Protein AF-A0A5N8YSC9-F1 (afdb_monomer)

Structure (mmCIF, N/CA/C/O backbone):
data_AF-A0A5N8YSC9-F1
#
_entry.id   AF-A0A5N8YSC9-F1
#
loop_
_atom_site.group_PDB
_atom_site.id
_atom_site.type_symbol
_atom_site.label_atom_id
_atom_site.label_alt_id
_atom_site.label_comp_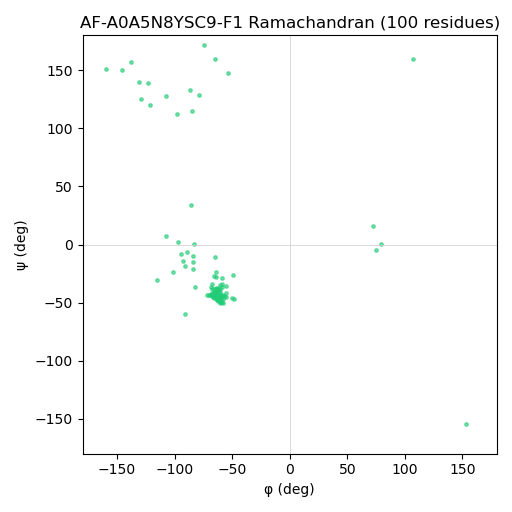id
_atom_site.label_asym_id
_atom_site.label_entity_id
_atom_site.label_seq_id
_atom_site.pdbx_PDB_ins_code
_atom_site.Cartn_x
_atom_site.Cartn_y
_atom_site.Cartn_z
_atom_site.occupancy
_atom_site.B_iso_or_equiv
_atom_site.auth_seq_id
_atom_site.auth_comp_id
_atom_site.auth_asym_id
_atom_site.auth_atom_id
_atom_site.pdbx_PDB_model_num
ATOM 1 N N . MET A 1 1 ? 2.125 4.223 -18.631 1.00 59.44 1 MET A N 1
ATOM 2 C CA . MET A 1 1 ? 3.082 3.549 -19.545 1.00 59.44 1 MET A CA 1
ATOM 3 C C . MET A 1 1 ? 3.653 4.604 -20.479 1.00 59.44 1 MET A C 1
ATOM 5 O O . MET A 1 1 ? 2.872 5.418 -20.956 1.00 59.44 1 MET A O 1
ATOM 9 N N . ALA A 1 2 ? 4.969 4.646 -20.702 1.00 68.50 2 ALA A N 1
ATOM 10 C CA . ALA A 1 2 ? 5.569 5.552 -21.693 1.00 68.50 2 ALA A CA 1
ATOM 11 C C . ALA A 1 2 ? 5.112 5.188 -23.123 1.00 68.50 2 ALA A C 1
ATOM 13 O O . ALA A 1 2 ? 4.702 4.050 -23.342 1.00 68.50 2 ALA A O 1
ATOM 14 N N . GLU A 1 3 ? 5.213 6.116 -24.086 1.00 59.56 3 GLU A N 1
ATOM 15 C CA . GLU A 1 3 ? 4.664 5.999 -25.460 1.00 59.56 3 GLU A CA 1
ATOM 16 C C . GLU A 1 3 ? 5.008 4.692 -26.197 1.00 59.56 3 GLU A C 1
ATOM 18 O O . GLU A 1 3 ? 4.227 4.235 -27.026 1.00 59.56 3 GLU A O 1
ATOM 23 N N . ASN A 1 4 ? 6.123 4.039 -25.856 1.00 61.72 4 ASN A N 1
ATOM 24 C CA . ASN A 1 4 ? 6.549 2.796 -26.503 1.00 61.72 4 ASN A CA 1
ATOM 25 C C . ASN A 1 4 ? 6.143 1.520 -25.730 1.00 61.72 4 ASN A C 1
ATOM 27 O O . ASN A 1 4 ? 6.522 0.430 -26.139 1.00 61.72 4 ASN A O 1
ATOM 31 N N . GLY A 1 5 ? 5.431 1.623 -24.601 1.00 64.25 5 GLY A N 1
ATOM 32 C CA . GLY A 1 5 ? 4.915 0.480 -23.824 1.00 64.25 5 GLY A CA 1
ATOM 33 C C . GLY A 1 5 ? 5.947 -0.301 -22.996 1.00 64.25 5 GLY A C 1
ATOM 34 O O . GLY A 1 5 ? 5.574 -1.182 -22.231 1.00 64.25 5 GLY A O 1
ATOM 35 N N . TYR A 1 6 ? 7.237 0.030 -23.096 1.00 71.94 6 TYR A N 1
ATOM 36 C CA . TYR A 1 6 ? 8.306 -0.712 -22.409 1.00 71.94 6 TYR A CA 1
ATOM 37 C C . TYR A 1 6 ? 8.547 -0.292 -20.952 1.00 71.94 6 TYR A C 1
ATOM 39 O O . TYR A 1 6 ? 9.136 -1.056 -20.192 1.00 71.94 6 TYR A O 1
ATOM 47 N N . TRP A 1 7 ? 8.124 0.915 -20.553 1.00 86.38 7 TRP A N 1
ATOM 48 C CA . TRP A 1 7 ? 8.480 1.497 -19.254 1.00 86.38 7 TRP A CA 1
ATOM 49 C C . TRP A 1 7 ? 7.268 2.041 -18.502 1.00 86.38 7 TRP A C 1
ATOM 51 O O . TRP A 1 7 ? 6.394 2.713 -19.061 1.00 86.38 7 TRP A O 1
ATOM 61 N N . ILE A 1 8 ? 7.274 1.811 -17.193 1.00 90.06 8 ILE A N 1
ATOM 62 C CA . ILE A 1 8 ? 6.367 2.428 -16.232 1.00 90.06 8 ILE A CA 1
ATOM 63 C C . ILE A 1 8 ? 7.121 3.598 -15.595 1.00 90.06 8 ILE A C 1
ATOM 65 O O . ILE A 1 8 ? 8.100 3.392 -14.882 1.00 90.06 8 ILE A O 1
ATOM 69 N N . VAL A 1 9 ? 6.682 4.823 -15.876 1.00 90.25 9 VAL A N 1
ATOM 70 C CA . VAL A 1 9 ? 7.303 6.059 -15.383 1.00 90.25 9 VAL A CA 1
ATOM 71 C C . VAL A 1 9 ? 6.208 6.921 -14.771 1.00 90.25 9 VAL A C 1
ATOM 73 O O . VAL A 1 9 ? 5.223 7.200 -15.450 1.00 90.25 9 VAL A O 1
ATOM 76 N N . GLY A 1 10 ? 6.375 7.323 -13.511 1.00 92.19 10 GLY A N 1
ATOM 77 C CA . GLY A 1 10 ? 5.393 8.140 -12.804 1.00 92.19 10 GLY A CA 1
ATOM 78 C C . GLY A 1 10 ? 5.417 7.944 -11.289 1.00 92.19 10 GLY A C 1
ATOM 79 O O . GLY A 1 10 ? 6.439 7.590 -10.698 1.00 92.19 10 GLY A O 1
ATOM 80 N N . SER A 1 11 ? 4.270 8.210 -10.679 1.00 96.62 11 SER A N 1
ATOM 81 C CA . SER A 1 11 ? 3.965 8.017 -9.265 1.00 96.62 11 SER A CA 1
ATOM 82 C C . SER A 1 11 ? 3.755 6.532 -8.905 1.00 96.62 11 SER A C 1
ATOM 84 O O . SER A 1 11 ? 3.688 5.671 -9.788 1.00 96.62 11 SER A O 1
ATOM 86 N N . PRO A 1 12 ? 3.634 6.190 -7.606 1.00 97.50 12 PRO A N 1
ATOM 87 C CA . PRO A 1 12 ? 3.228 4.848 -7.191 1.00 97.50 12 PRO A CA 1
ATOM 88 C C . PRO A 1 12 ? 1.896 4.394 -7.803 1.00 97.50 12 PRO A C 1
ATOM 90 O O . PRO A 1 12 ? 1.781 3.226 -8.167 1.00 97.50 12 PRO A O 1
ATOM 93 N N . ASP A 1 13 ? 0.933 5.303 -7.978 1.00 97.31 13 ASP A N 1
ATOM 94 C CA . ASP A 1 13 ? -0.373 4.986 -8.568 1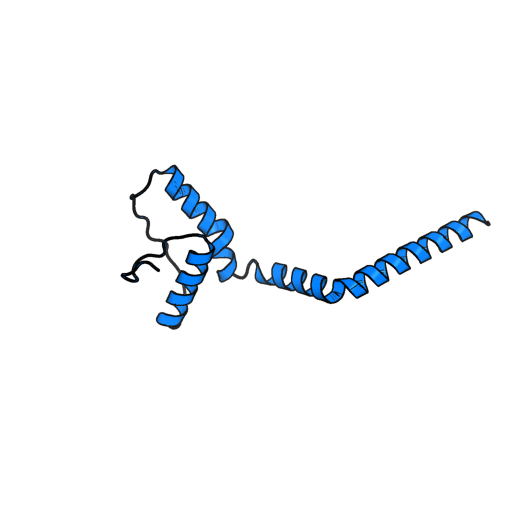.00 97.31 13 ASP A CA 1
ATOM 95 C C . ASP A 1 13 ? -0.232 4.618 -10.050 1.00 97.31 13 ASP A C 1
ATOM 97 O O . ASP A 1 13 ? -0.721 3.570 -10.474 1.00 97.31 13 ASP A O 1
ATOM 101 N N . ASP A 1 14 ? 0.568 5.379 -10.806 1.00 95.94 14 ASP A N 1
ATOM 102 C CA . ASP A 1 14 ? 0.904 5.049 -12.201 1.00 95.94 14 ASP A CA 1
ATOM 103 C C . ASP A 1 14 ? 1.578 3.669 -12.307 1.00 95.94 14 ASP A C 1
ATOM 105 O O . ASP A 1 14 ? 1.398 2.931 -13.282 1.00 95.94 14 ASP A O 1
ATOM 109 N N . CYS A 1 15 ? 2.368 3.301 -11.292 1.00 95.56 15 CYS A N 1
ATOM 110 C CA . CYS A 1 15 ? 3.012 1.997 -11.219 1.00 95.56 15 CYS A CA 1
ATOM 111 C C . CYS A 1 15 ? 2.014 0.866 -10.959 1.00 95.56 15 CYS A C 1
ATOM 113 O O . CYS A 1 15 ? 2.064 -0.161 -11.640 1.00 95.56 15 CYS A O 1
ATOM 115 N N . ILE A 1 16 ? 1.069 1.072 -10.040 1.00 95.88 16 ILE A N 1
ATOM 116 C CA . ILE A 1 16 ? -0.022 0.130 -9.768 1.00 95.88 16 ILE A CA 1
ATOM 117 C C . ILE A 1 16 ? -0.869 -0.077 -11.030 1.00 95.88 16 ILE A C 1
ATOM 119 O O . ILE A 1 16 ? -1.154 -1.214 -11.415 1.00 95.88 16 ILE A O 1
ATOM 123 N N . GLU A 1 17 ? -1.252 1.001 -11.710 1.00 95.69 17 GLU A N 1
ATOM 124 C CA . GLU A 1 17 ? -2.023 0.927 -12.951 1.00 95.69 17 GLU A CA 1
ATOM 125 C C . GLU A 1 17 ? -1.253 0.213 -14.065 1.00 95.69 17 GLU A C 1
ATOM 127 O O . GLU A 1 17 ? -1.813 -0.652 -14.744 1.00 95.69 17 GLU A O 1
ATOM 132 N N . GLY A 1 18 ? 0.042 0.509 -14.211 1.00 94.31 18 GLY A N 1
ATOM 133 C CA . GLY A 1 18 ? 0.918 -0.136 -15.185 1.00 94.31 18 GLY A CA 1
ATOM 134 C C . GLY A 1 18 ? 1.043 -1.647 -14.975 1.00 94.31 18 GLY A C 1
ATOM 135 O O . GLY A 1 18 ? 0.891 -2.411 -15.926 1.00 94.31 18 GLY A O 1
ATOM 136 N N . ILE A 1 19 ? 1.250 -2.100 -13.735 1.00 94.25 19 ILE A N 1
ATOM 137 C CA . ILE A 1 19 ? 1.320 -3.534 -13.398 1.00 94.25 19 ILE A CA 1
ATOM 138 C C . ILE A 1 19 ? -0.022 -4.225 -13.679 1.00 94.25 19 ILE A C 1
ATOM 140 O O . ILE A 1 19 ? -0.049 -5.318 -14.245 1.00 94.25 19 ILE A O 1
ATOM 144 N N . ASN A 1 20 ? -1.145 -3.582 -13.342 1.00 94.44 20 ASN A N 1
ATOM 145 C CA . ASN A 1 20 ? -2.473 -4.105 -13.664 1.00 94.44 20 ASN A CA 1
ATOM 146 C C . ASN A 1 20 ? -2.712 -4.194 -15.178 1.00 94.44 20 ASN A C 1
ATOM 148 O O . ASN A 1 20 ? -3.325 -5.155 -15.643 1.00 94.44 20 ASN A O 1
ATOM 152 N N . GLN A 1 21 ? -2.235 -3.216 -15.951 1.00 93.62 21 GLN A N 1
ATOM 153 C CA . GLN A 1 21 ? -2.319 -3.254 -17.410 1.00 93.62 21 GLN A CA 1
ATOM 154 C C . GLN A 1 21 ? -1.515 -4.426 -17.979 1.00 93.62 21 GLN A C 1
ATOM 156 O O . GLN A 1 21 ? -2.069 -5.196 -18.758 1.00 93.62 21 GLN A O 1
ATOM 161 N N . LEU A 1 22 ? -0.276 -4.628 -17.517 1.00 92.12 22 LEU A N 1
ATOM 162 C CA . LEU A 1 22 ? 0.541 -5.782 -17.912 1.00 92.12 22 LEU A CA 1
ATOM 163 C C . LEU A 1 22 ? -0.161 -7.104 -17.607 1.00 92.12 22 LEU A C 1
ATOM 165 O O . LEU A 1 22 ? -0.182 -7.997 -18.447 1.00 92.12 22 LEU A O 1
ATOM 169 N N . ALA A 1 23 ? -0.769 -7.225 -16.424 1.00 93.06 23 ALA A N 1
ATOM 170 C CA . ALA A 1 23 ? -1.474 -8.441 -16.035 1.00 93.06 23 ALA A CA 1
ATOM 171 C C . ALA A 1 23 ? -2.685 -8.709 -16.941 1.00 93.06 23 ALA A C 1
ATOM 173 O O . ALA A 1 23 ? -2.946 -9.859 -17.289 1.00 93.06 23 ALA A O 1
ATOM 174 N N . ARG A 1 24 ? -3.413 -7.663 -17.356 1.00 93.81 24 ARG A N 1
ATOM 175 C CA . ARG A 1 24 ? -4.520 -7.794 -18.316 1.00 93.81 24 ARG A CA 1
ATOM 176 C C . ARG A 1 24 ? -4.030 -8.234 -19.692 1.00 93.81 24 ARG A C 1
ATOM 178 O O . ARG A 1 24 ? -4.622 -9.134 -20.277 1.00 93.81 24 ARG A O 1
ATOM 185 N N . GLU A 1 25 ? -2.963 -7.620 -20.191 1.00 92.12 25 GLU A N 1
ATOM 186 C CA . GLU A 1 25 ? -2.413 -7.904 -21.521 1.00 92.12 25 GLU A CA 1
ATOM 187 C C . GLU A 1 25 ? -1.782 -9.297 -21.613 1.00 92.12 25 GLU A C 1
ATOM 189 O O . GLU A 1 25 ? -1.917 -9.966 -22.635 1.00 92.12 25 GLU A O 1
ATOM 194 N N . SER A 1 26 ? -1.131 -9.766 -20.545 1.00 91.56 26 SER A N 1
ATOM 195 C CA . SER A 1 26 ? -0.483 -11.081 -20.518 1.00 91.56 26 SER A CA 1
ATOM 196 C C . SER A 1 26 ? -1.431 -12.237 -20.183 1.00 91.56 26 SER A C 1
ATOM 198 O O . SER A 1 26 ? -1.022 -13.394 -20.256 1.00 91.56 26 SER A O 1
ATOM 200 N N . GLY A 1 27 ? -2.668 -11.950 -19.758 1.00 92.75 27 GLY A N 1
ATOM 201 C CA . GLY A 1 27 ? -3.559 -12.946 -19.148 1.00 92.75 27 GLY A CA 1
ATOM 202 C C . GLY A 1 27 ? -3.146 -13.359 -17.726 1.00 92.75 27 GLY A C 1
ATOM 203 O O . GLY A 1 27 ? -3.621 -14.372 -17.213 1.00 92.75 27 GLY A O 1
ATOM 204 N N . GLY A 1 28 ? -2.272 -12.579 -17.085 1.00 92.19 28 GLY A N 1
ATOM 205 C CA . GLY A 1 28 ? -1.716 -12.810 -15.755 1.00 92.19 28 GLY A CA 1
ATOM 206 C C . GLY A 1 28 ? -0.252 -13.257 -15.777 1.00 92.19 28 GLY A C 1
ATOM 207 O O . GLY A 1 28 ? 0.268 -13.727 -16.788 1.00 92.19 28 GLY A O 1
ATOM 208 N N . PHE A 1 29 ? 0.431 -13.090 -14.644 1.00 93.19 29 PHE A N 1
ATOM 209 C CA . PHE A 1 29 ? 1.799 -13.564 -14.420 1.00 93.19 29 PHE A CA 1
ATOM 210 C C . PHE A 1 29 ? 1.987 -13.988 -12.957 1.00 93.19 29 PHE A C 1
ATOM 212 O O . PHE A 1 29 ? 1.337 -13.460 -12.057 1.00 93.19 29 PHE A O 1
ATOM 219 N N . GLY A 1 30 ? 2.879 -14.955 -12.717 1.00 90.19 30 GLY A N 1
ATOM 220 C CA . GLY A 1 30 ? 3.153 -15.487 -11.373 1.00 90.19 30 GLY A CA 1
ATOM 221 C C . GLY A 1 30 ? 4.161 -14.672 -10.558 1.00 90.19 30 GLY A C 1
ATOM 222 O O . GLY A 1 30 ? 4.263 -14.848 -9.348 1.00 90.19 30 GLY A O 1
ATOM 223 N N . GLY A 1 31 ? 4.907 -13.777 -11.205 1.00 91.12 31 GLY A N 1
ATOM 224 C CA . GLY A 1 31 ? 5.909 -12.945 -10.552 1.00 91.12 31 GLY A CA 1
ATOM 225 C C . GLY A 1 31 ? 6.239 -11.713 -11.380 1.00 91.12 31 GLY A C 1
ATOM 226 O O . GLY A 1 31 ? 6.140 -11.732 -12.605 1.00 91.12 31 GLY A O 1
ATOM 227 N N . PHE A 1 32 ? 6.630 -10.647 -10.688 1.00 90.69 32 PHE A N 1
ATOM 228 C CA . PHE A 1 32 ? 7.032 -9.378 -11.279 1.00 90.69 32 PHE A CA 1
ATOM 229 C C . PHE A 1 32 ? 8.464 -9.066 -10.847 1.00 90.69 32 PHE A C 1
ATOM 231 O O . PHE A 1 32 ? 8.743 -8.968 -9.651 1.00 90.69 32 PHE A O 1
ATOM 238 N N . LEU A 1 33 ? 9.373 -8.940 -11.814 1.00 91.69 33 LEU A N 1
ATOM 239 C CA . LEU A 1 33 ? 10.774 -8.613 -11.566 1.00 91.69 33 LEU A CA 1
ATOM 240 C C . LEU A 1 33 ? 11.053 -7.178 -12.011 1.00 91.69 33 LEU A C 1
ATOM 242 O O . LEU A 1 33 ? 10.787 -6.813 -13.153 1.00 91.69 33 LEU A O 1
ATOM 246 N N . VAL A 1 34 ? 11.631 -6.380 -11.115 1.00 89.19 34 VAL A N 1
ATOM 247 C CA . VAL A 1 34 ? 12.048 -5.009 -11.422 1.00 89.19 34 VAL A CA 1
ATOM 248 C C . VAL A 1 34 ? 13.442 -5.039 -12.042 1.00 89.19 34 VAL A C 1
ATOM 250 O O . VAL A 1 34 ? 14.416 -5.399 -11.378 1.00 89.19 34 VAL A O 1
ATOM 253 N N . GLN A 1 35 ? 13.549 -4.643 -13.310 1.00 87.31 35 GLN A N 1
ATOM 254 C CA . GLN A 1 35 ? 14.841 -4.434 -13.959 1.00 87.31 35 GLN A CA 1
ATOM 255 C C . GLN A 1 35 ? 15.432 -3.087 -13.527 1.00 87.31 35 GLN A C 1
ATOM 257 O O . GLN A 1 35 ? 14.775 -2.052 -13.607 1.00 87.31 35 GLN A O 1
ATOM 262 N N . THR A 1 36 ? 16.687 -3.096 -13.074 1.00 79.94 36 THR A N 1
ATOM 263 C CA . THR A 1 36 ? 17.422 -1.872 -12.728 1.00 79.94 36 THR A CA 1
ATOM 264 C C . THR A 1 36 ? 18.107 -1.288 -13.959 1.00 79.94 36 THR A C 1
ATOM 266 O O . THR A 1 36 ? 18.807 -2.009 -14.668 1.00 79.94 36 THR A O 1
ATOM 269 N N . VAL A 1 37 ? 17.965 0.023 -14.157 1.00 80.31 37 VAL A N 1
ATOM 270 C CA . VAL A 1 37 ? 18.772 0.829 -15.086 1.00 80.31 37 VAL A CA 1
ATOM 271 C C . VAL A 1 37 ? 19.439 1.966 -14.307 1.00 80.31 37 VAL A C 1
ATOM 273 O O . VAL A 1 37 ? 18.826 2.554 -13.417 1.00 80.31 37 VAL A O 1
ATOM 276 N N . ASP A 1 38 ? 20.702 2.267 -14.594 1.00 81.94 38 ASP A N 1
ATOM 277 C CA . ASP A 1 38 ? 21.549 3.212 -13.847 1.00 81.94 38 ASP A CA 1
ATOM 278 C C . ASP A 1 38 ? 21.392 4.674 -14.308 1.00 81.94 38 ASP A C 1
ATOM 280 O O . ASP A 1 38 ? 22.327 5.470 -14.276 1.00 81.94 38 ASP A O 1
ATOM 284 N N . TRP A 1 39 ? 20.182 5.057 -14.717 1.00 85.12 39 TRP A N 1
ATOM 285 C CA . TRP A 1 39 ? 19.903 6.356 -15.346 1.00 85.12 39 TRP A CA 1
ATOM 286 C C . TRP A 1 39 ? 19.687 7.513 -14.364 1.00 85.12 39 TRP A C 1
ATOM 288 O O . TRP A 1 39 ? 19.414 8.638 -14.780 1.00 85.12 39 TRP A O 1
ATOM 298 N N . ALA A 1 40 ? 19.781 7.255 -13.061 1.00 89.50 40 ALA A N 1
ATOM 299 C CA . ALA A 1 40 ? 19.572 8.253 -12.023 1.00 89.50 40 ALA A CA 1
ATOM 300 C C . ALA A 1 40 ? 20.622 8.123 -10.910 1.00 89.50 40 ALA A C 1
ATOM 302 O O . ALA A 1 40 ? 21.182 7.043 -10.705 1.00 89.50 40 ALA A O 1
ATOM 303 N N . PRO A 1 41 ? 20.876 9.200 -10.142 1.00 95.19 41 PRO A N 1
ATOM 304 C CA . PRO A 1 41 ? 21.707 9.118 -8.951 1.00 95.19 41 PRO A CA 1
ATOM 305 C C . PRO A 1 41 ? 21.208 8.034 -7.992 1.00 95.19 41 PRO A C 1
ATOM 307 O O . PRO A 1 41 ? 20.003 7.802 -7.863 1.00 95.19 41 PRO A O 1
ATOM 310 N N . ARG A 1 42 ? 22.143 7.411 -7.269 1.00 93.31 42 ARG A N 1
ATOM 311 C CA . ARG A 1 42 ? 21.870 6.301 -6.344 1.00 93.31 42 ARG A CA 1
ATOM 312 C C . ARG A 1 42 ? 20.704 6.582 -5.394 1.00 93.31 42 ARG A C 1
ATOM 314 O O . ARG A 1 42 ? 19.833 5.732 -5.245 1.00 93.31 42 ARG A O 1
ATOM 321 N N . GLU A 1 43 ? 20.678 7.761 -4.783 1.00 95.69 43 GLU A N 1
ATOM 322 C CA . GLU A 1 43 ? 19.634 8.142 -3.823 1.00 95.69 43 GLU A CA 1
ATOM 323 C C . GLU A 1 43 ? 18.236 8.142 -4.453 1.00 95.69 43 GLU A C 1
ATOM 325 O O . GLU A 1 43 ? 17.275 7.666 -3.851 1.00 95.69 43 GLU A O 1
ATOM 330 N N . THR A 1 44 ? 18.121 8.592 -5.703 1.00 94.06 44 THR A N 1
ATOM 331 C CA . THR A 1 44 ? 16.855 8.599 -6.443 1.00 94.06 44 THR A CA 1
ATOM 332 C C . THR A 1 44 ? 16.383 7.180 -6.755 1.00 94.06 44 THR A C 1
ATOM 334 O O . THR A 1 44 ? 15.201 6.876 -6.591 1.00 94.06 44 THR A O 1
ATOM 337 N N . ILE A 1 45 ? 17.299 6.288 -7.150 1.00 93.06 45 ILE A N 1
ATOM 338 C CA . ILE A 1 45 ? 16.982 4.874 -7.409 1.00 93.06 45 ILE A CA 1
ATOM 339 C C . ILE A 1 45 ? 16.499 4.196 -6.123 1.00 93.06 45 ILE A C 1
ATOM 341 O O . ILE A 1 45 ? 15.450 3.553 -6.114 1.00 93.06 45 ILE A O 1
ATOM 345 N N . LEU A 1 46 ? 17.219 4.383 -5.013 1.00 94.12 46 LEU A N 1
ATOM 346 C CA . LEU A 1 46 ? 16.826 3.817 -3.722 1.00 94.12 46 LEU A CA 1
ATOM 347 C C . LEU A 1 46 ? 15.476 4.363 -3.253 1.00 94.12 46 LEU A C 1
ATOM 349 O O . LEU A 1 46 ? 14.659 3.602 -2.733 1.00 94.12 46 LEU A O 1
ATOM 353 N N . LYS A 1 47 ? 15.201 5.651 -3.493 1.00 95.56 47 LYS A N 1
ATOM 354 C CA . LYS A 1 47 ? 13.894 6.229 -3.188 1.00 95.56 47 LYS A CA 1
ATOM 355 C C . LYS A 1 47 ? 12.782 5.599 -4.023 1.00 95.56 47 LYS A C 1
ATOM 357 O O . LYS A 1 47 ? 11.720 5.307 -3.481 1.00 95.56 47 LYS A O 1
ATOM 362 N N . SER A 1 48 ? 13.022 5.346 -5.309 1.00 94.50 48 SER A N 1
ATOM 363 C CA . SER A 1 48 ? 12.073 4.636 -6.174 1.00 94.50 48 SER A CA 1
ATOM 364 C C . SER A 1 48 ? 11.771 3.231 -5.639 1.00 94.50 48 SER A C 1
ATOM 366 O O . SER A 1 48 ? 10.605 2.864 -5.502 1.00 94.50 48 SER A O 1
ATOM 368 N N . TYR A 1 49 ? 12.794 2.479 -5.220 1.00 94.94 49 TYR A N 1
ATOM 369 C CA . TYR A 1 49 ? 12.604 1.152 -4.620 1.00 94.94 49 TYR A CA 1
ATOM 370 C C . TYR A 1 49 ? 11.839 1.194 -3.305 1.00 94.94 49 TYR A C 1
ATOM 372 O O . TYR A 1 49 ? 10.974 0.349 -3.074 1.00 94.94 49 TYR A O 1
ATOM 380 N N . GLU A 1 50 ? 12.105 2.192 -2.466 1.00 96.88 50 GLU A N 1
ATOM 381 C CA . GLU A 1 50 ? 11.329 2.407 -1.250 1.00 96.88 50 GLU A CA 1
ATOM 382 C C . GLU A 1 50 ? 9.848 2.647 -1.575 1.00 96.88 50 GLU A C 1
ATOM 384 O O . GLU A 1 50 ? 8.976 2.049 -0.942 1.00 96.88 50 GLU A O 1
ATOM 389 N N . LEU A 1 51 ? 9.552 3.493 -2.566 1.00 97.19 51 LEU A N 1
ATOM 390 C CA . LEU A 1 51 ? 8.178 3.789 -2.966 1.00 97.19 51 LEU A CA 1
ATOM 391 C C . LEU A 1 51 ? 7.467 2.546 -3.516 1.00 97.19 51 LEU A C 1
ATOM 393 O O . LEU A 1 51 ? 6.335 2.267 -3.119 1.00 97.19 51 LEU A O 1
ATOM 397 N N . ILE A 1 52 ? 8.144 1.767 -4.362 1.00 95.75 52 ILE A N 1
ATOM 398 C CA . ILE A 1 52 ? 7.620 0.504 -4.892 1.00 95.75 52 ILE A CA 1
ATOM 399 C C . ILE A 1 52 ? 7.309 -0.468 -3.746 1.00 95.75 52 ILE A C 1
ATOM 401 O O . ILE A 1 52 ? 6.207 -1.015 -3.674 1.00 95.75 52 ILE A O 1
ATOM 405 N N . ALA A 1 53 ? 8.250 -0.659 -2.821 1.00 95.62 53 ALA A N 1
ATOM 406 C CA . ALA A 1 53 ? 8.089 -1.595 -1.715 1.00 95.62 53 ALA A CA 1
ATOM 407 C C . ALA A 1 53 ? 6.970 -1.184 -0.744 1.00 95.62 53 ALA A C 1
ATOM 409 O O . ALA A 1 53 ? 6.213 -2.039 -0.289 1.00 95.62 53 ALA A O 1
ATOM 410 N N . ARG A 1 54 ? 6.854 0.112 -0.421 1.00 95.94 54 ARG A N 1
ATOM 411 C CA . ARG A 1 54 ? 5.887 0.608 0.573 1.00 95.94 54 ARG A CA 1
ATOM 412 C C . ARG A 1 54 ? 4.480 0.813 0.025 1.00 95.94 54 ARG A C 1
ATOM 414 O O . ARG A 1 54 ? 3.531 0.590 0.768 1.00 95.94 54 ARG A O 1
ATOM 421 N N . TYR A 1 55 ? 4.343 1.270 -1.219 1.00 96.25 55 TYR A N 1
ATOM 422 C CA . TYR A 1 55 ? 3.057 1.751 -1.740 1.00 96.25 55 TYR A CA 1
ATOM 423 C C . TYR A 1 55 ? 2.507 0.903 -2.886 1.00 96.25 55 TYR A C 1
ATOM 425 O O . TYR A 1 55 ? 1.294 0.769 -3.000 1.00 96.25 55 TYR A O 1
ATOM 433 N N . VAL A 1 56 ? 3.372 0.283 -3.696 1.00 96.19 56 VAL A N 1
ATOM 434 C CA . VAL A 1 56 ? 2.943 -0.479 -4.880 1.00 96.19 56 VAL A CA 1
ATOM 435 C C . VAL A 1 56 ? 2.713 -1.948 -4.536 1.00 96.19 56 VAL A C 1
ATOM 437 O O . VAL A 1 56 ? 1.606 -2.460 -4.672 1.00 96.19 56 VAL A O 1
ATOM 440 N N . MET A 1 57 ? 3.742 -2.644 -4.050 1.00 95.38 57 MET A N 1
ATOM 441 C CA . MET A 1 57 ? 3.699 -4.099 -3.845 1.00 95.38 57 MET A CA 1
ATOM 442 C C . MET A 1 57 ? 2.599 -4.599 -2.890 1.00 95.38 57 MET A C 1
ATOM 444 O O . MET A 1 57 ? 2.006 -5.642 -3.190 1.00 95.38 57 MET A O 1
ATOM 448 N N . PRO A 1 58 ? 2.242 -3.887 -1.800 1.00 95.12 58 PRO A N 1
ATOM 449 C CA . PRO A 1 58 ? 1.176 -4.338 -0.906 1.00 95.12 58 PRO A CA 1
ATOM 450 C C . PRO A 1 58 ? -0.186 -4.520 -1.596 1.00 95.12 58 PRO A C 1
ATOM 452 O O . PRO A 1 58 ? -0.944 -5.414 -1.212 1.00 95.12 58 PRO A O 1
ATOM 455 N N . GLN A 1 59 ? -0.458 -3.753 -2.660 1.00 94.06 59 GLN A N 1
ATOM 456 C CA . GLN A 1 59 ? -1.687 -3.847 -3.461 1.00 94.06 59 GLN A CA 1
ATOM 457 C C . GLN A 1 59 ? -1.825 -5.200 -4.178 1.00 94.06 59 GLN A C 1
ATOM 459 O O . GLN A 1 59 ? -2.930 -5.696 -4.397 1.00 94.06 59 GLN A O 1
ATOM 464 N N . PHE A 1 60 ? -0.699 -5.844 -4.495 1.00 93.44 60 PHE A N 1
ATOM 465 C CA . PHE A 1 60 ? -0.655 -7.102 -5.246 1.00 93.44 60 PHE A CA 1
ATOM 466 C C . PHE A 1 60 ? -0.432 -8.330 -4.356 1.00 93.44 60 PHE A C 1
ATOM 468 O O . PHE A 1 60 ? -0.814 -9.438 -4.720 1.00 93.44 60 PHE A O 1
ATOM 475 N N . GLN A 1 61 ? 0.152 -8.144 -3.171 1.00 92.06 61 GLN A N 1
ATOM 476 C CA . GLN A 1 61 ? 0.523 -9.233 -2.256 1.00 92.06 61 GLN A CA 1
ATOM 477 C C . GLN A 1 61 ? -0.590 -9.618 -1.271 1.00 92.06 61 GLN A C 1
ATOM 479 O O . GLN A 1 61 ? -0.451 -10.574 -0.512 1.00 92.06 61 GLN A O 1
ATOM 484 N N . GLY A 1 62 ? -1.695 -8.870 -1.258 1.00 89.75 62 GLY A N 1
ATOM 485 C CA . GLY A 1 62 ?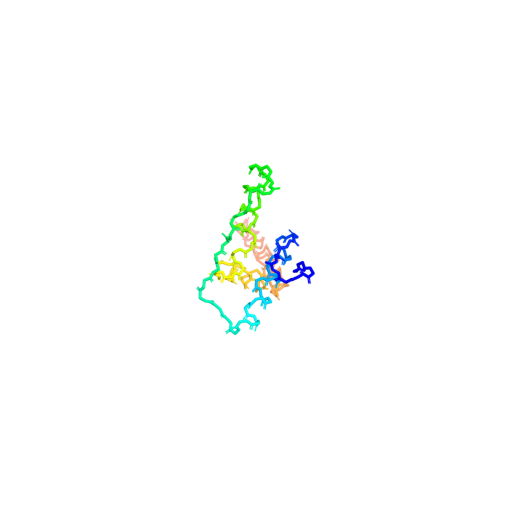 -2.842 -9.138 -0.391 1.00 8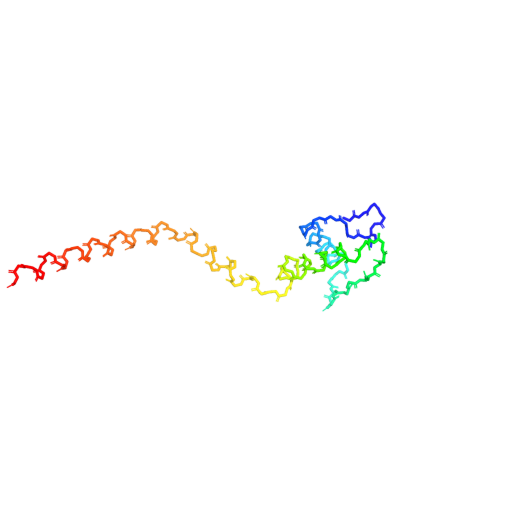9.75 62 GLY A CA 1
ATOM 486 C C . GLY A 1 62 ? -2.676 -8.675 1.060 1.00 89.75 62 GLY A C 1
ATOM 487 O O . GLY A 1 62 ? -3.612 -8.827 1.842 1.00 89.75 62 GLY A O 1
ATOM 488 N N . SER A 1 63 ? -1.541 -8.069 1.421 1.00 90.88 63 SER A N 1
ATOM 489 C CA . SER A 1 63 ? -1.251 -7.606 2.785 1.00 90.88 63 SER A CA 1
ATOM 490 C C . SER A 1 63 ? -2.162 -6.463 3.248 1.00 90.88 63 SER A C 1
ATOM 492 O O . SER A 1 63 ? -2.444 -6.360 4.440 1.00 90.88 63 SER A O 1
ATOM 494 N N . VAL A 1 64 ? -2.683 -5.645 2.326 1.00 93.31 64 VAL A N 1
ATOM 495 C CA . VAL A 1 64 ? -3.596 -4.530 2.652 1.00 93.31 64 VAL A CA 1
ATOM 496 C C . VAL A 1 64 ? -5.075 -4.909 2.635 1.00 93.31 64 VAL A C 1
ATOM 498 O O . VAL A 1 64 ? -5.873 -4.237 3.283 1.00 93.31 64 VAL A O 1
ATOM 501 N N . ARG A 1 65 ? -5.453 -6.025 1.993 1.00 92.75 65 ARG A N 1
ATOM 502 C CA . ARG A 1 65 ? -6.867 -6.386 1.755 1.00 92.75 65 ARG A CA 1
ATOM 503 C C . ARG A 1 65 ? -7.697 -6.446 3.037 1.00 92.75 65 ARG A C 1
ATOM 505 O O . ARG A 1 65 ? -8.809 -5.932 3.086 1.00 92.75 65 ARG A O 1
ATOM 512 N N . SER A 1 66 ? -7.158 -7.075 4.083 1.00 93.31 66 SER A N 1
ATOM 513 C CA . SER A 1 66 ? -7.855 -7.206 5.372 1.00 93.31 66 SER A CA 1
ATOM 514 C C . SER A 1 66 ? -8.008 -5.855 6.081 1.00 93.31 66 SER A C 1
ATOM 516 O O . SER A 1 66 ? -9.056 -5.556 6.654 1.00 93.31 66 SER A O 1
ATOM 518 N N . ILE A 1 67 ? -6.979 -5.009 5.997 1.00 93.56 67 ILE A N 1
ATOM 519 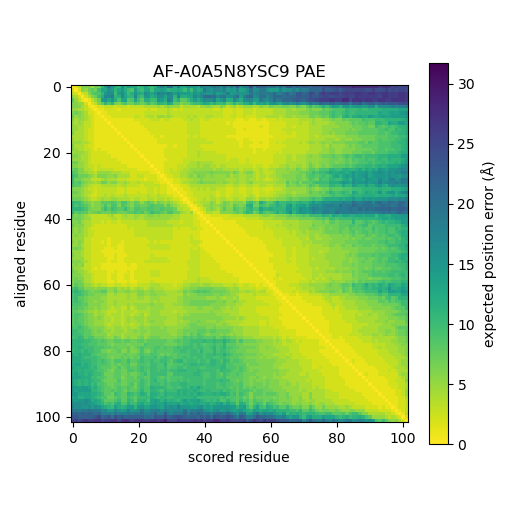C CA . ILE A 1 67 ? -6.971 -3.680 6.615 1.00 93.56 67 ILE A CA 1
ATOM 520 C C . ILE A 1 67 ? -8.007 -2.784 5.932 1.00 93.56 67 ILE A C 1
ATOM 522 O O . ILE A 1 67 ? -8.794 -2.124 6.610 1.00 93.56 67 ILE A O 1
ATOM 526 N N . GLU A 1 68 ? -8.050 -2.797 4.602 1.00 94.44 68 GLU A N 1
ATOM 527 C CA . GLU A 1 68 ? -9.026 -2.042 3.816 1.00 94.44 68 GLU A CA 1
ATOM 528 C C . GLU A 1 68 ? -10.455 -2.509 4.089 1.00 94.44 68 GLU A C 1
ATOM 530 O O . GLU A 1 68 ? -11.324 -1.680 4.359 1.00 94.44 68 GLU A O 1
ATOM 535 N N . ALA A 1 69 ? -10.688 -3.825 4.113 1.00 95.62 69 ALA A N 1
ATOM 536 C CA . ALA A 1 69 ? -11.995 -4.394 4.429 1.00 95.62 69 ALA A CA 1
ATOM 537 C C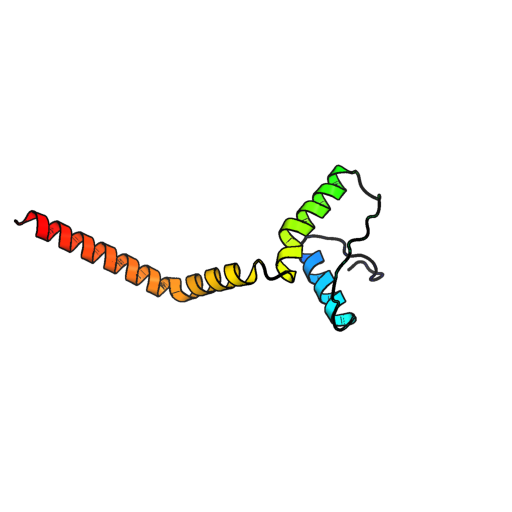 . ALA A 1 69 ? -12.467 -4.012 5.841 1.00 95.62 69 ALA A C 1
ATOM 539 O O . ALA A 1 69 ? -13.622 -3.632 6.028 1.00 95.62 69 ALA A O 1
ATOM 540 N N . SER A 1 70 ? -11.570 -4.063 6.830 1.00 96.25 70 SER A N 1
ATOM 541 C CA . SER A 1 70 ? -11.857 -3.656 8.210 1.00 96.25 70 SER A CA 1
ATOM 542 C C . SER A 1 70 ? -12.200 -2.167 8.305 1.00 96.25 70 SER A C 1
ATOM 544 O O . SER A 1 70 ? -13.208 -1.784 8.904 1.00 96.25 70 SER A O 1
ATOM 546 N N . ASN A 1 71 ? -11.405 -1.318 7.650 1.00 96.25 71 ASN A N 1
ATOM 547 C CA . ASN A 1 71 ? -11.651 0.119 7.600 1.00 96.25 71 ASN A CA 1
ATOM 548 C C . ASN A 1 71 ? -13.001 0.432 6.941 1.00 96.25 71 ASN A C 1
ATOM 550 O O . ASN A 1 71 ? -13.768 1.243 7.458 1.00 96.25 71 ASN A O 1
ATOM 554 N N . GLN A 1 72 ? -13.321 -0.234 5.829 1.00 96.94 72 GLN A N 1
ATOM 555 C CA . GLN A 1 72 ? -14.598 -0.051 5.148 1.00 96.94 72 GLN A CA 1
ATOM 556 C C . GLN A 1 72 ? -15.768 -0.502 6.027 1.00 96.94 72 GLN A C 1
ATOM 558 O O . GLN A 1 72 ? -16.720 0.251 6.209 1.00 96.94 72 GLN A O 1
ATOM 563 N N . TRP A 1 73 ? -15.659 -1.672 6.665 1.00 97.00 73 TRP A N 1
ATOM 564 C CA . TRP A 1 73 ? -16.677 -2.182 7.585 1.00 97.00 73 TRP A CA 1
ATOM 565 C C . TRP A 1 73 ? -16.996 -1.190 8.708 1.00 97.00 73 TRP A C 1
ATOM 567 O O . TRP A 1 73 ? -18.169 -1.007 9.049 1.00 97.00 73 TRP A O 1
ATOM 577 N N . ALA A 1 74 ? -15.959 -0.554 9.264 1.00 95.81 74 ALA A N 1
ATOM 578 C CA . ALA A 1 74 ? -16.090 0.443 10.319 1.00 95.81 74 ALA A CA 1
ATOM 579 C C . ALA A 1 74 ? -16.730 1.738 9.802 1.00 95.81 74 ALA A C 1
ATOM 581 O O . ALA A 1 74 ? -17.629 2.270 10.453 1.00 95.81 74 ALA A O 1
ATOM 582 N N . LYS A 1 75 ? -16.316 2.217 8.620 1.00 95.94 75 LYS A N 1
ATOM 583 C CA . LYS A 1 75 ? -16.920 3.385 7.959 1.00 95.94 75 LYS A CA 1
ATOM 584 C C . LYS A 1 75 ? -18.413 3.183 7.715 1.00 95.94 75 LYS A C 1
ATOM 586 O O . LYS A 1 75 ? -19.202 4.044 8.092 1.00 95.94 75 LYS A O 1
ATOM 591 N N . ASP A 1 76 ? -18.800 2.028 7.180 1.00 97.56 76 ASP A N 1
ATOM 592 C CA . ASP A 1 76 ? -20.198 1.707 6.862 1.00 97.56 76 ASP A CA 1
ATOM 593 C C . ASP A 1 76 ? -21.093 1.642 8.110 1.00 97.56 76 ASP A C 1
ATOM 595 O O . ASP A 1 76 ? -22.307 1.806 8.025 1.00 97.56 76 ASP A O 1
ATOM 599 N N . ARG A 1 77 ? -20.506 1.389 9.285 1.00 96.75 77 ARG A N 1
ATOM 600 C CA . ARG A 1 77 ? -21.220 1.240 10.565 1.00 96.75 77 ARG A CA 1
ATOM 601 C C . ARG A 1 77 ? -21.033 2.420 11.503 1.00 96.75 77 ARG A C 1
ATOM 603 O O . ARG A 1 77 ? -21.487 2.349 12.645 1.00 96.75 77 ARG A O 1
ATOM 610 N N . MET A 1 78 ? -20.398 3.493 11.035 1.00 95.56 78 MET A N 1
ATOM 611 C CA . MET A 1 78 ? -20.041 4.648 11.855 1.00 95.56 78 MET A CA 1
ATOM 612 C C . MET A 1 78 ? -21.233 5.160 12.673 1.00 95.56 78 MET A C 1
ATOM 614 O O . MET A 1 78 ? -21.100 5.368 13.873 1.00 95.56 78 MET A O 1
ATOM 618 N N . GLU A 1 79 ? -22.412 5.295 12.064 1.00 95.88 79 GLU A N 1
ATOM 619 C CA . GLU A 1 79 ? -23.612 5.789 12.751 1.00 95.88 79 GLU A CA 1
ATOM 620 C C . GLU A 1 79 ? -24.030 4.892 13.926 1.00 95.88 79 GLU A C 1
ATOM 622 O O . GLU A 1 79 ? -24.195 5.368 15.049 1.00 95.88 79 GLU A O 1
ATOM 627 N N . SER A 1 80 ? -24.133 3.580 13.698 1.00 95.75 80 SER A N 1
ATOM 628 C CA . SER A 1 80 ? -24.497 2.615 14.741 1.00 95.75 80 SER A CA 1
ATOM 629 C C . SER A 1 80 ? -23.449 2.561 15.855 1.00 95.75 80 SER A C 1
ATOM 631 O O . SER A 1 80 ? -23.799 2.532 17.037 1.00 95.75 80 SER A O 1
ATOM 633 N N . LEU A 1 81 ? -22.163 2.608 15.494 1.00 94.94 81 LEU A N 1
ATOM 634 C CA . LEU A 1 81 ? -21.061 2.639 16.453 1.00 94.94 81 LEU A CA 1
ATOM 635 C C . LEU A 1 81 ? -21.103 3.912 17.313 1.00 94.94 81 LEU A C 1
ATOM 637 O O . LEU A 1 81 ? -20.911 3.843 18.529 1.00 94.94 81 LEU A O 1
ATOM 641 N N . LEU A 1 82 ? -21.406 5.067 16.714 1.00 96.19 82 LEU A N 1
ATOM 642 C CA . LEU A 1 82 ? -21.566 6.331 17.432 1.00 96.19 82 LEU A CA 1
ATOM 643 C C . LEU A 1 82 ? -22.797 6.323 18.343 1.00 96.19 82 LEU A C 1
ATOM 645 O O . LEU A 1 82 ? -22.693 6.745 19.495 1.00 96.19 82 LEU A O 1
ATOM 649 N N . ALA A 1 83 ? -23.932 5.799 17.879 1.00 96.00 83 ALA A N 1
ATOM 650 C CA . ALA A 1 83 ? -25.129 5.646 18.701 1.00 96.00 83 ALA A CA 1
ATOM 651 C C . ALA A 1 83 ? -24.865 4.737 19.915 1.00 96.00 83 ALA A C 1
ATOM 653 O O . ALA A 1 83 ? -25.205 5.086 21.047 1.00 96.00 83 ALA A O 1
ATOM 654 N N . GLY A 1 84 ? -24.182 3.607 19.701 1.00 95.81 84 GLY A N 1
ATOM 655 C CA . GLY A 1 84 ? -23.758 2.707 20.773 1.00 95.81 84 GLY A CA 1
ATOM 656 C C . GLY A 1 84 ? -22.826 3.386 21.778 1.00 95.81 84 GLY A C 1
ATOM 657 O O . GLY A 1 84 ? -22.998 3.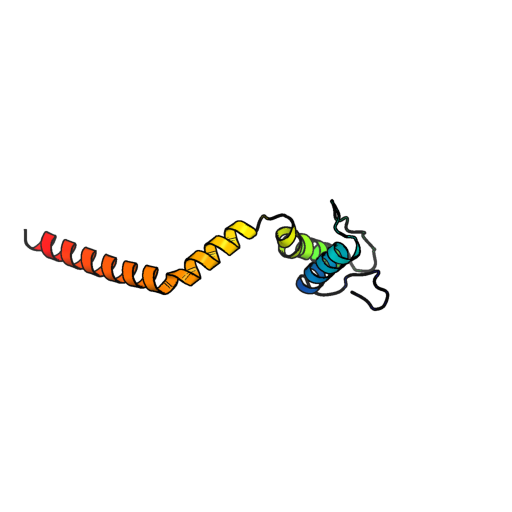224 22.987 1.00 95.81 84 GLY A O 1
ATOM 658 N N . ARG A 1 85 ? -21.886 4.212 21.298 1.00 96.25 85 ARG A N 1
ATOM 659 C CA . ARG A 1 85 ? -21.000 5.016 22.153 1.00 96.25 85 ARG A CA 1
ATOM 660 C C . ARG A 1 85 ? -21.784 5.984 23.039 1.00 96.25 85 ARG A C 1
ATOM 662 O O . ARG A 1 85 ? -21.503 6.052 24.232 1.00 96.25 85 ARG A O 1
ATOM 669 N N . VAL A 1 86 ? -22.730 6.737 22.473 1.00 97.12 86 VAL A N 1
ATOM 670 C CA . VAL A 1 86 ? -23.554 7.691 23.238 1.00 97.12 86 VAL A CA 1
ATOM 671 C C . VAL A 1 86 ? -24.321 6.958 24.332 1.00 97.12 86 VAL A C 1
ATOM 673 O O . VAL A 1 86 ? -24.199 7.318 25.502 1.00 97.12 86 VAL A O 1
ATOM 676 N N . LYS A 1 87 ? -25.003 5.867 23.970 1.00 97.12 87 LYS A N 1
ATOM 677 C CA . LYS A 1 87 ? -25.753 5.041 24.919 1.00 97.12 87 LYS A CA 1
ATOM 678 C C . LYS A 1 87 ? -24.869 4.518 26.053 1.00 97.12 87 LYS A C 1
ATOM 680 O O . LYS A 1 87 ? -25.254 4.592 27.213 1.00 97.12 87 LYS A O 1
ATOM 685 N N . GLY A 1 88 ? -23.667 4.031 25.737 1.00 96.75 88 GLY A N 1
ATOM 686 C CA . GLY A 1 88 ? -22.724 3.543 26.746 1.00 96.75 88 GLY A CA 1
ATOM 687 C C . GLY A 1 88 ? -22.296 4.624 27.744 1.00 96.75 88 GLY A C 1
ATOM 688 O O . GLY A 1 88 ? -22.206 4.356 28.940 1.00 96.75 88 GLY A O 1
ATOM 689 N N . ILE A 1 89 ? -22.082 5.858 27.276 1.00 96.88 89 ILE A N 1
ATOM 690 C CA . ILE A 1 89 ? -21.766 6.999 28.149 1.00 96.88 89 ILE A CA 1
ATOM 691 C C . ILE A 1 89 ? -22.951 7.339 29.057 1.00 96.88 89 ILE A C 1
ATOM 693 O O . ILE A 1 89 ? -22.750 7.642 30.231 1.00 96.88 89 ILE A O 1
ATOM 697 N N . GLU A 1 90 ? -24.173 7.320 28.528 1.00 97.12 90 GLU A N 1
ATOM 698 C CA . GLU A 1 90 ? -25.383 7.588 29.311 1.00 97.12 90 GLU A CA 1
ATOM 699 C C . GLU A 1 90 ? -25.590 6.544 30.406 1.00 97.12 90 GLU A C 1
ATOM 701 O O . GLU A 1 90 ? -25.782 6.920 31.559 1.00 97.12 90 GLU A O 1
ATOM 706 N N . THR A 1 91 ? -25.464 5.254 30.080 1.00 97.38 91 THR A N 1
ATOM 707 C CA . THR A 1 91 ? -25.546 4.169 31.068 1.00 97.38 91 THR A CA 1
ATOM 708 C C . THR A 1 91 ? -24.499 4.343 32.166 1.00 97.38 91 THR A C 1
ATOM 710 O O . THR A 1 91 ? -24.856 4.403 33.336 1.00 97.38 91 THR A O 1
ATOM 713 N N . ALA A 1 92 ? -23.230 4.556 31.806 1.00 96.88 92 ALA A N 1
ATOM 714 C CA . ALA A 1 92 ? -22.164 4.735 32.792 1.00 96.88 92 ALA A CA 1
ATOM 715 C C . ALA A 1 92 ? -22.389 5.948 33.718 1.00 96.88 92 ALA A C 1
ATOM 717 O O . ALA A 1 92 ? -22.036 5.909 34.897 1.00 96.88 92 ALA A O 1
ATOM 718 N N . LYS A 1 93 ? -22.977 7.038 33.202 1.00 96.38 93 LYS A N 1
ATOM 719 C CA . LYS A 1 93 ? -23.353 8.203 34.020 1.00 96.38 93 LYS A CA 1
ATOM 720 C C . LYS A 1 93 ? -24.456 7.861 35.018 1.00 96.38 93 LYS A C 1
ATOM 722 O O . LYS A 1 93 ? -24.363 8.287 36.169 1.00 96.38 93 LYS A O 1
ATOM 727 N N . SER A 1 94 ? -25.481 7.137 34.576 1.00 95.69 94 SER A N 1
ATOM 728 C CA . SER A 1 94 ? -26.583 6.703 35.437 1.00 95.69 94 SER A CA 1
ATOM 729 C C . SER A 1 94 ? -26.088 5.777 36.547 1.00 95.69 94 SER A C 1
ATOM 731 O O . SER A 1 94 ? -26.344 6.064 37.714 1.00 95.69 94 SER A O 1
ATOM 733 N N . ASP A 1 95 ? -25.289 4.763 36.207 1.00 96.25 95 ASP A N 1
ATOM 734 C CA . ASP A 1 95 ? -24.751 3.792 37.169 1.00 96.25 95 ASP A CA 1
ATOM 735 C C . ASP A 1 95 ? -23.925 4.484 38.271 1.00 96.25 95 ASP A C 1
ATOM 737 O O . ASP A 1 95 ? -24.083 4.207 39.460 1.00 96.25 95 ASP A O 1
ATOM 741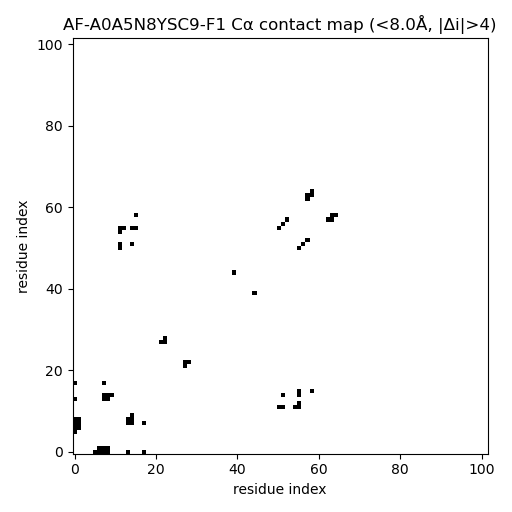 N N . TYR A 1 96 ? -23.079 5.453 37.896 1.00 94.50 96 TYR A N 1
ATOM 742 C CA . TYR A 1 96 ? -22.293 6.236 38.856 1.00 94.50 96 TYR A CA 1
ATOM 743 C C . TYR A 1 96 ? -23.161 7.116 39.768 1.00 94.50 96 TYR A C 1
ATOM 745 O O . TYR A 1 96 ? -22.856 7.304 40.948 1.00 94.50 96 TYR A O 1
ATOM 753 N N . ALA A 1 97 ? -24.232 7.700 39.225 1.00 93.94 97 ALA A N 1
ATOM 754 C CA . ALA A 1 97 ? -25.153 8.514 40.009 1.00 93.94 97 ALA A CA 1
ATOM 755 C C . ALA A 1 97 ? -25.939 7.667 41.023 1.00 93.94 97 ALA A C 1
ATOM 757 O O . ALA A 1 97 ? -26.230 8.150 42.118 1.00 93.94 97 ALA A O 1
ATOM 758 N N . GLU A 1 98 ? -26.266 6.421 40.681 1.00 93.38 98 GLU A N 1
ATOM 759 C CA . GLU A 1 98 ? -26.916 5.469 41.586 1.00 93.38 98 GLU A CA 1
ATOM 760 C C . GLU A 1 98 ? -25.961 4.980 42.678 1.00 93.38 98 GLU A C 1
ATOM 762 O O . GLU A 1 98 ? -26.325 5.030 43.852 1.00 93.38 98 GLU A O 1
ATOM 767 N N . SER A 1 99 ? -24.706 4.657 42.344 1.00 90.88 99 SER A N 1
ATOM 768 C CA . SER A 1 99 ? -23.702 4.219 43.330 1.00 90.88 99 SER A CA 1
ATOM 769 C C . SER A 1 99 ? -23.309 5.294 44.357 1.00 90.88 99 SER A C 1
ATOM 771 O O . SER A 1 99 ? -22.558 5.018 45.286 1.00 90.88 99 SER A O 1
ATOM 773 N N . LYS A 1 100 ? -23.717 6.552 44.150 1.00 81.69 100 LYS A N 1
ATOM 774 C CA . LYS A 1 100 ? -23.496 7.685 45.067 1.00 81.69 100 LYS A CA 1
ATOM 775 C C . LYS A 1 100 ? -24.668 7.940 46.020 1.00 81.69 100 LYS A C 1
ATOM 777 O O . LYS A 1 100 ? -24.548 8.822 46.869 1.00 81.69 100 LYS A O 1
ATOM 782 N N . LYS A 1 101 ? -25.803 7.258 45.830 1.00 71.75 101 LYS A N 1
ATOM 783 C CA . LYS A 1 101 ? -26.998 7.385 46.682 1.00 71.75 101 LYS A CA 1
ATOM 784 C C . LYS A 1 101 ? -27.038 6.363 47.824 1.00 71.75 101 LYS A C 1
ATOM 786 O O . LYS A 1 101 ? -27.843 6.552 48.733 1.00 71.75 101 LYS A O 1
ATOM 791 N N . GLU A 1 102 ? -26.201 5.329 47.765 1.0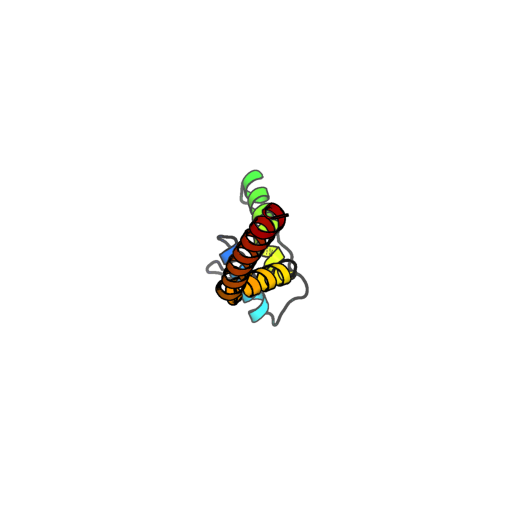0 52.03 102 GLU A N 1
ATOM 792 C CA . GLU A 1 102 ? -25.875 4.421 48.878 1.00 52.03 102 GLU A CA 1
ATOM 793 C C . GLU A 1 102 ? -24.744 4.994 49.743 1.00 52.03 102 GLU A C 1
ATOM 795 O O . GLU A 1 102 ? -24.812 4.812 50.980 1.00 52.03 102 GLU A O 1
#

Mean predicted aligned error: 6.47 Å

Nearest PDB structures (foldseek):
  7b0u-assembly1_A  TM=3.096E-01  e=5.185E+00  Listeria innocua Clip11262

Secondary structure (DSSP, 8-state):
--TTSS---SSHHHHHHHHHHHHHHHT--S---------S-HHHHHHHHHHIIIIIHHHHHSTTHHHHHHHHHHHHTHHHHHHHHHHHHHHHHHHHHHTTT-

Foldseek 3Di:
DPPVLPDQDDALVSVLVNVVVVCVVVVHDPDDDDDDDPPDPPVVVVVVVVRCVPRNVCVVPVVCVVVVVVVVVCVVCVVVVVVVVVVVVVVVVVVVVVVVVD

pLDDT: mean 91.33, std 9.01, range [52.03, 97.56]

Solvent-accessible surface area (backbone atoms only — not comparable to full-atom values): 6210 Å² total; per-residue (Å²): 93,43,99,83,70,83,45,73,72,79,54,54,65,49,43,46,52,38,54,53,49,51,31,63,75,64,77,48,75,98,75,87,82,87,82,87,75,89,86,57,60,67,69,59,51,53,49,50,52,48,43,41,61,71,64,29,48,39,78,78,70,56,74,46,55,65,58,52,52,52,52,50,56,50,62,78,38,42,68,61,54,49,53,51,50,53,52,51,54,53,52,55,51,51,55,55,58,54,70,68,73,115

Sequence (102 aa):
MAENGYWIVGSPDDCIEGINQLARESGGFGGFLVQTVDWAPRETILKSYELIARYVMPQFQGSVRSIEASNQWAKDRMESLLAGRVKGIETAKSDYAESKKE

Radius of gyration: 24.59 Å; Cα contacts (8 Å, |Δi|>4): 35; chains: 1; bounding box: 49×25×75 Å